Protein AF-A0A968NG09-F1 (afdb_monomer)

Radius of gyration: 22.58 Å; Cα contacts (8 Å, |Δi|>4): 146; chains: 1; bounding box: 69×39×58 Å

Foldseek 3Di:
DDDDDDDDDPPDPDPDDPPVPDPDPCVQPPPPPDPDALVNCLVRPVVLVVVLQVVLQVQLPDDDFDDDPPDGDGCVRDPLQVQCVVCVSVLSSVQSSCCSRPVDWDWDDPDRNHIDTDRPVQKDFDQDPVPGTAWIWGQDPPRDIDIGGDDD

Secondary structure (DSSP, 8-state):
-PPPPP---TTSS-S---GGG-S-GGGTS-SS-----HHHHHHH-HHHHHHHHHHHHHHHHS----EETTEE--TTT-TTTHHHHHHHHHHHHHHHHHHHHHS--EEEE-STT-EEEE-GGGEEEEEETTTEEEEEEEEETTTEEEEEPPP-

pLDDT: mean 78.25, std 16.4, range [39.47, 96.88]

Mean predicted aligned error: 12.58 Å

Structure (mmCIF, N/CA/C/O backbone):
data_AF-A0A968NG09-F1
#
_entry.id   AF-A0A968NG09-F1
#
loop_
_atom_site.group_PDB
_atom_site.id
_atom_site.type_symbol
_atom_site.label_atom_id
_atom_site.label_alt_id
_atom_site.label_comp_id
_atom_site.label_asym_id
_atom_site.label_entity_id
_atom_site.label_seq_id
_atom_site.pdbx_PDB_ins_code
_atom_site.Cartn_x
_atom_site.Cartn_y
_atom_site.Cartn_z
_atom_site.occupancy
_atom_site.B_iso_or_equiv
_atom_site.auth_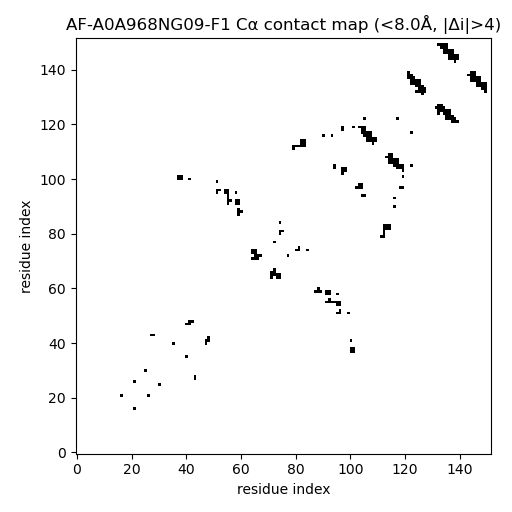seq_id
_atom_site.auth_comp_id
_atom_site.auth_asym_id
_atom_site.auth_atom_id
_atom_site.pdbx_PDB_model_num
ATOM 1 N N . MET A 1 1 ? 46.034 4.017 -37.003 1.00 39.88 1 MET A N 1
ATOM 2 C CA . MET A 1 1 ? 45.439 2.952 -36.165 1.00 39.88 1 MET A CA 1
ATOM 3 C C . MET A 1 1 ? 44.156 3.495 -35.555 1.00 39.88 1 MET A C 1
ATOM 5 O O . MET A 1 1 ? 44.252 4.510 -34.874 1.00 39.88 1 MET A O 1
ATOM 9 N N . PRO A 1 2 ? 42.978 2.912 -35.824 1.00 39.47 2 PRO A N 1
ATOM 10 C CA . PRO A 1 2 ? 41.747 3.334 -35.169 1.00 39.47 2 PRO A CA 1
ATOM 11 C C . PRO A 1 2 ? 41.664 2.701 -33.771 1.00 39.47 2 PRO A C 1
ATOM 13 O O . PRO A 1 2 ? 41.934 1.512 -33.611 1.00 39.47 2 PRO A O 1
ATOM 16 N N . ARG A 1 3 ? 41.346 3.519 -32.759 1.00 40.38 3 ARG A N 1
ATOM 17 C CA . ARG A 1 3 ? 41.091 3.086 -31.376 1.00 40.38 3 ARG A CA 1
ATOM 18 C C . ARG A 1 3 ? 39.841 2.202 -31.337 1.00 40.38 3 ARG A C 1
ATOM 20 O O . ARG A 1 3 ? 38.822 2.557 -31.922 1.00 40.38 3 ARG A O 1
ATOM 27 N N . THR A 1 4 ? 39.934 1.070 -30.650 1.00 46.44 4 THR A N 1
ATOM 28 C CA . THR A 1 4 ? 38.799 0.217 -30.272 1.00 46.44 4 THR A CA 1
ATOM 29 C C . THR A 1 4 ? 37.814 1.004 -29.396 1.00 46.44 4 THR A C 1
ATOM 31 O O . THR A 1 4 ? 38.280 1.783 -28.564 1.00 46.44 4 THR A O 1
ATOM 34 N N . PRO A 1 5 ? 36.487 0.842 -29.558 1.00 51.88 5 PRO A N 1
ATOM 35 C CA . PRO A 1 5 ? 35.514 1.520 -28.707 1.00 51.88 5 PRO A CA 1
ATOM 36 C C . PRO A 1 5 ? 35.556 0.924 -27.296 1.00 51.88 5 PRO A C 1
ATOM 38 O O . PRO A 1 5 ? 35.535 -0.297 -27.131 1.00 51.88 5 PRO A O 1
ATOM 41 N N . ASP A 1 6 ? 35.664 1.797 -26.296 1.00 52.59 6 ASP A N 1
ATOM 42 C CA . ASP A 1 6 ? 35.770 1.428 -24.888 1.00 52.59 6 ASP A CA 1
ATOM 43 C C . ASP A 1 6 ? 34.521 0.667 -24.417 1.00 52.59 6 ASP A C 1
ATOM 45 O O . ASP A 1 6 ? 33.378 1.081 -24.620 1.00 52.59 6 ASP A O 1
ATOM 49 N N . MET A 1 7 ? 34.758 -0.472 -23.768 1.00 45.28 7 MET A N 1
ATOM 50 C CA . MET A 1 7 ? 33.738 -1.294 -23.132 1.00 45.28 7 MET A CA 1
ATOM 51 C C . MET A 1 7 ? 33.271 -0.583 -21.853 1.00 45.28 7 MET A C 1
ATOM 53 O O . MET A 1 7 ? 33.924 -0.651 -20.814 1.00 45.28 7 MET A O 1
ATOM 57 N N . HIS A 1 8 ? 32.163 0.155 -21.940 1.00 52.50 8 HIS A N 1
ATOM 58 C CA . HIS A 1 8 ? 31.565 0.854 -20.803 1.00 52.50 8 HIS A CA 1
ATOM 59 C C . HIS A 1 8 ? 30.994 -0.155 -19.793 1.00 52.50 8 HIS A C 1
ATOM 61 O O . HIS A 1 8 ? 29.975 -0.799 -20.033 1.00 52.50 8 HIS A O 1
ATOM 67 N N . HIS A 1 9 ? 31.659 -0.309 -18.649 1.00 42.06 9 HIS A N 1
ATOM 68 C CA . HIS A 1 9 ? 31.175 -1.131 -17.544 1.00 42.06 9 HIS A CA 1
ATOM 69 C C . HIS A 1 9 ? 29.999 -0.429 -16.833 1.00 42.06 9 HIS A C 1
ATOM 71 O O . HIS A 1 9 ? 30.158 0.656 -16.285 1.00 42.06 9 HIS A O 1
ATOM 77 N N . ILE A 1 10 ? 28.824 -1.070 -16.807 1.00 52.19 10 ILE A N 1
ATOM 78 C CA . ILE A 1 10 ? 27.552 -0.562 -16.231 1.00 52.19 10 ILE A CA 1
ATOM 79 C C . ILE A 1 10 ? 27.571 -0.511 -14.680 1.00 52.19 10 ILE A C 1
ATOM 81 O O . ILE A 1 10 ? 26.627 -0.059 -14.041 1.00 52.19 10 ILE A O 1
ATOM 85 N N . LEU A 1 11 ? 28.663 -0.947 -14.047 1.00 48.62 11 LEU A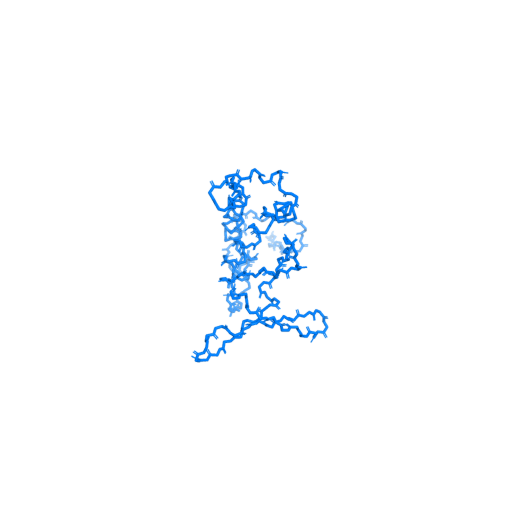 N 1
ATOM 86 C CA . LEU A 1 11 ? 28.816 -1.022 -12.588 1.00 48.62 11 LEU A CA 1
ATOM 87 C C . LEU A 1 11 ? 29.528 0.196 -11.977 1.00 48.62 11 LEU A C 1
ATOM 89 O O . LEU A 1 11 ? 30.041 0.106 -10.864 1.00 48.62 11 LEU A O 1
ATOM 93 N N . ASP A 1 12 ? 29.589 1.321 -12.687 1.00 46.00 12 ASP A N 1
ATOM 94 C CA . ASP A 1 12 ? 30.058 2.572 -12.097 1.00 46.00 12 ASP A CA 1
ATOM 95 C C . ASP A 1 12 ? 28.901 3.229 -11.327 1.00 46.00 12 ASP A C 1
ATOM 97 O O . ASP A 1 12 ? 27.763 3.236 -11.794 1.00 46.00 12 ASP A O 1
ATOM 101 N N . GLY A 1 13 ? 29.157 3.75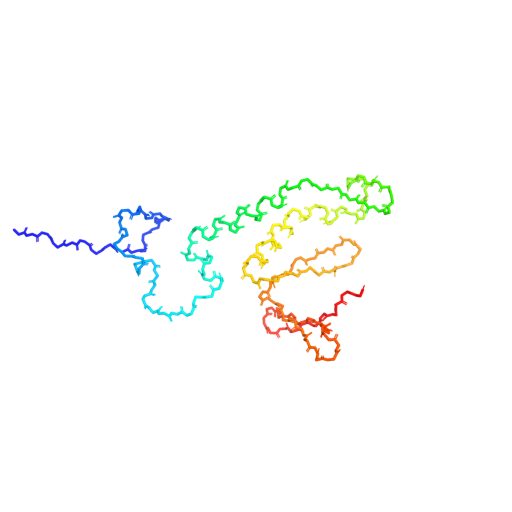8 -10.129 1.00 47.56 13 GLY A N 1
ATOM 102 C CA . GLY A 1 13 ? 28.148 4.230 -9.158 1.00 47.56 13 GLY A CA 1
ATOM 103 C C . GLY A 1 13 ? 27.316 5.452 -9.589 1.00 47.56 13 GLY A C 1
ATOM 104 O O . GLY A 1 13 ? 26.733 6.145 -8.751 1.00 47.56 13 GLY A O 1
ATOM 105 N N . VAL A 1 14 ? 27.264 5.737 -10.886 1.00 47.62 14 VAL A N 1
ATOM 106 C CA . VAL A 1 14 ? 26.527 6.821 -11.520 1.00 47.62 14 VAL A CA 1
ATOM 107 C C . VAL A 1 14 ? 25.079 6.375 -11.737 1.00 47.62 14 VAL A C 1
ATOM 109 O O . VAL A 1 14 ? 24.755 5.628 -12.652 1.00 47.62 14 VAL A O 1
ATOM 112 N N . LYS A 1 15 ? 24.166 6.875 -10.898 1.00 48.53 15 LYS A N 1
ATOM 113 C CA . LYS A 1 15 ? 22.722 6.553 -10.934 1.00 48.53 15 LYS A CA 1
ATOM 114 C C . LYS A 1 15 ? 21.958 7.141 -12.134 1.00 48.53 15 LYS A C 1
ATOM 116 O O . LYS A 1 15 ? 20.728 7.148 -12.124 1.00 48.53 15 LYS A O 1
ATOM 121 N N . SER A 1 16 ? 22.644 7.689 -13.133 1.00 51.59 16 SER A N 1
ATOM 122 C CA . SER A 1 16 ? 22.007 8.366 -14.264 1.00 51.59 16 SER A CA 1
ATOM 123 C C . SER A 1 16 ? 22.803 8.186 -15.553 1.00 51.59 16 SER A C 1
ATOM 125 O O . SER A 1 16 ? 23.918 8.691 -15.663 1.00 51.59 16 SER A O 1
ATOM 127 N N . VAL A 1 17 ? 22.192 7.532 -16.541 1.00 61.88 17 VAL A N 1
ATOM 128 C CA . VAL A 1 17 ? 22.701 7.434 -17.915 1.00 61.88 17 VAL A CA 1
ATOM 129 C C . VAL A 1 17 ? 21.951 8.459 -18.779 1.00 61.88 17 VAL A C 1
ATOM 131 O O . VAL A 1 17 ? 20.716 8.459 -18.770 1.00 61.88 17 VAL A O 1
ATOM 134 N N . PRO A 1 18 ? 22.637 9.370 -19.495 1.00 66.44 18 PRO A N 1
ATOM 135 C CA . PRO A 1 18 ? 21.983 10.292 -20.420 1.00 66.44 18 PRO A CA 1
ATOM 136 C C . PRO A 1 18 ? 21.340 9.526 -21.585 1.00 66.44 18 PRO A C 1
ATOM 138 O O . PRO A 1 18 ? 21.930 8.603 -22.139 1.00 66.44 18 PRO A O 1
ATOM 141 N N . ILE A 1 19 ? 20.135 9.936 -21.994 1.00 63.94 19 ILE A N 1
ATOM 142 C CA . ILE A 1 19 ? 19.315 9.205 -22.979 1.00 63.94 19 ILE A CA 1
ATOM 143 C C . ILE A 1 19 ? 19.994 9.033 -24.347 1.00 63.94 19 ILE A C 1
ATOM 145 O O . ILE A 1 19 ? 19.705 8.084 -25.062 1.00 63.94 19 ILE A O 1
ATOM 149 N N . SER A 1 20 ? 20.931 9.918 -24.697 1.00 69.56 20 SER A N 1
ATOM 150 C CA . SER A 1 20 ? 21.726 9.836 -25.927 1.00 69.56 20 SER A CA 1
ATOM 151 C C . SER A 1 20 ? 22.729 8.678 -25.943 1.00 69.56 20 SER A C 1
ATOM 153 O O . SER A 1 20 ? 23.247 8.350 -27.006 1.00 69.56 20 SER A O 1
ATOM 155 N N . GLN A 1 21 ? 23.026 8.081 -24.786 1.00 67.38 21 GLN A N 1
ATOM 156 C CA . GLN A 1 21 ? 23.916 6.924 -24.658 1.00 67.38 21 GLN A CA 1
ATOM 157 C C . GLN A 1 21 ? 23.170 5.586 -24.716 1.00 67.38 21 GLN A C 1
ATOM 159 O O . GLN A 1 21 ? 23.812 4.543 -24.789 1.00 67.38 21 GLN A O 1
ATOM 164 N N . LEU A 1 22 ? 21.834 5.599 -24.712 1.00 65.25 22 LEU A N 1
ATOM 165 C CA . LEU A 1 22 ? 21.026 4.397 -24.888 1.00 65.25 22 LEU A CA 1
ATOM 166 C C . LEU A 1 22 ? 20.896 4.107 -26.383 1.00 65.25 22 LEU A C 1
ATOM 168 O O . LEU A 1 22 ? 20.215 4.840 -27.100 1.00 65.25 22 LEU A O 1
ATOM 172 N N . GLN A 1 23 ? 21.566 3.056 -26.858 1.00 66.31 23 GLN A N 1
ATOM 173 C CA . GLN A 1 23 ? 21.478 2.652 -28.263 1.00 66.31 23 GLN A CA 1
ATOM 174 C C . GLN A 1 23 ? 20.254 1.773 -28.518 1.00 66.31 23 GLN A C 1
ATOM 176 O O . GLN A 1 23 ? 19.659 1.837 -29.594 1.00 66.31 23 GLN A O 1
ATOM 181 N N . SER A 1 24 ? 19.828 1.000 -27.519 1.00 61.50 24 SER A N 1
ATOM 182 C CA . SER A 1 24 ? 18.604 0.212 -27.570 1.00 61.50 24 SER A CA 1
ATOM 183 C C . SER A 1 24 ? 17.917 0.141 -26.202 1.00 61.50 24 SER A C 1
ATOM 185 O O . SER A 1 24 ? 18.562 0.179 -25.157 1.00 61.50 24 SER A O 1
ATOM 187 N N . TRP A 1 25 ? 16.586 -0.007 -26.181 1.00 58.09 25 TRP A N 1
ATOM 188 C CA . TRP A 1 25 ? 15.853 -0.261 -24.930 1.00 58.09 25 TRP A CA 1
ATOM 189 C C . TRP A 1 25 ? 16.268 -1.589 -24.272 1.00 58.09 25 TRP A C 1
ATOM 191 O O . TRP A 1 25 ? 16.190 -1.714 -23.053 1.00 58.09 25 TRP A O 1
ATOM 201 N N . SER A 1 26 ? 16.776 -2.549 -25.050 1.00 63.06 26 SER A N 1
ATOM 202 C CA . SER A 1 26 ? 17.360 -3.803 -24.554 1.00 63.06 26 SER A CA 1
ATOM 203 C C . SER A 1 26 ? 18.701 -3.638 -23.829 1.00 63.06 26 SER A C 1
ATOM 205 O O . SER A 1 26 ? 19.155 -4.575 -23.184 1.00 63.06 26 SER A O 1
ATOM 207 N N . ASP A 1 27 ? 19.330 -2.461 -23.875 1.00 61.09 27 ASP A N 1
ATOM 208 C CA . ASP A 1 27 ? 20.531 -2.195 -23.069 1.00 61.09 27 ASP A CA 1
ATOM 209 C C . ASP A 1 27 ? 20.166 -1.949 -21.592 1.00 61.09 27 ASP A C 1
ATOM 211 O O . ASP A 1 27 ? 20.990 -2.134 -20.699 1.00 61.09 27 ASP A O 1
ATOM 215 N N . LEU A 1 28 ? 18.913 -1.551 -21.326 1.00 62.16 28 LEU A N 1
ATOM 216 C CA . LEU A 1 28 ? 18.352 -1.366 -19.981 1.00 62.16 28 LEU A CA 1
ATOM 217 C C . LEU A 1 28 ? 17.609 -2.601 -19.465 1.00 62.16 28 LEU A C 1
ATOM 219 O O . LEU A 1 28 ? 17.508 -2.797 -18.255 1.00 62.16 28 LEU A O 1
ATOM 223 N N . PHE A 1 29 ? 17.073 -3.419 -20.369 1.00 60.41 29 PHE A N 1
ATOM 224 C CA . PHE A 1 29 ? 16.274 -4.594 -20.040 1.00 60.41 29 PHE A CA 1
ATOM 225 C C . PHE A 1 29 ? 16.924 -5.821 -20.666 1.00 60.41 29 PHE A C 1
ATOM 227 O O . PHE A 1 29 ? 17.078 -5.867 -21.884 1.00 60.41 29 PHE A O 1
ATOM 234 N N . SER A 1 30 ? 17.300 -6.821 -19.860 1.00 57.38 30 SER A N 1
ATOM 235 C CA . SER A 1 30 ? 17.897 -8.048 -20.394 1.00 57.38 30 SER A CA 1
ATOM 236 C C . SER A 1 30 ? 17.009 -8.637 -21.491 1.00 57.38 30 SER A C 1
ATOM 238 O O . SER A 1 30 ? 15.802 -8.760 -21.310 1.00 57.38 30 SER A O 1
ATOM 240 N N . SER A 1 31 ? 17.615 -9.006 -22.619 1.00 55.69 31 SER A N 1
ATOM 241 C CA . SER A 1 31 ? 16.921 -9.549 -23.799 1.00 55.69 31 SER A CA 1
ATOM 242 C C . SER A 1 31 ? 16.224 -10.900 -23.580 1.00 55.69 31 SER A C 1
ATOM 244 O O . SER A 1 31 ? 15.482 -11.354 -24.451 1.00 55.69 31 SER A O 1
ATOM 246 N N . GLU A 1 32 ? 16.415 -11.535 -22.422 1.00 58.97 32 GLU A N 1
ATOM 247 C CA . GLU A 1 32 ? 15.533 -12.607 -21.977 1.00 58.97 32 GLU A CA 1
ATOM 248 C C . GLU A 1 32 ? 14.159 -12.013 -21.679 1.00 58.97 32 GLU A C 1
ATOM 250 O O . GLU A 1 32 ? 14.006 -11.183 -20.782 1.00 58.97 32 GLU A O 1
ATOM 255 N N . VAL A 1 33 ? 13.159 -12.445 -22.450 1.00 56.06 33 VAL A N 1
ATOM 256 C CA . VAL A 1 33 ? 11.739 -12.175 -22.203 1.00 56.06 33 VAL A CA 1
ATOM 257 C C . VAL A 1 33 ? 11.331 -12.919 -20.932 1.00 56.06 33 VAL A C 1
ATOM 259 O O . VAL A 1 33 ? 10.626 -13.924 -20.958 1.00 56.06 33 VAL A O 1
ATOM 262 N N . ASP A 1 34 ? 11.830 -12.445 -19.800 1.00 60.28 34 ASP A N 1
ATOM 263 C CA . ASP A 1 34 ? 11.322 -12.802 -18.497 1.00 60.28 34 ASP A CA 1
ATOM 264 C C . ASP A 1 34 ? 9.983 -12.073 -18.343 1.00 60.28 34 ASP A C 1
ATOM 266 O O . ASP A 1 34 ? 9.842 -10.899 -18.703 1.00 60.28 34 ASP A O 1
ATOM 270 N N . THR A 1 35 ? 8.955 -12.785 -17.892 1.00 65.50 35 THR A N 1
ATOM 271 C CA . THR A 1 35 ? 7.595 -12.242 -17.819 1.00 65.50 35 THR A CA 1
ATOM 272 C C . THR A 1 35 ? 7.594 -10.919 -17.047 1.00 65.50 35 THR A C 1
ATOM 274 O O . THR A 1 35 ? 8.041 -10.857 -15.899 1.00 65.50 35 THR A O 1
ATOM 277 N N . ILE A 1 36 ? 7.124 -9.837 -17.680 1.00 67.75 36 ILE A N 1
ATOM 278 C CA . ILE A 1 36 ? 7.077 -8.513 -17.049 1.00 67.75 36 ILE A CA 1
ATOM 279 C C . ILE A 1 36 ? 6.013 -8.553 -15.950 1.00 67.75 36 ILE A C 1
ATOM 281 O O . ILE A 1 36 ? 4.816 -8.443 -16.214 1.00 67.75 36 ILE A O 1
ATOM 285 N N . THR A 1 37 ? 6.447 -8.722 -14.703 1.00 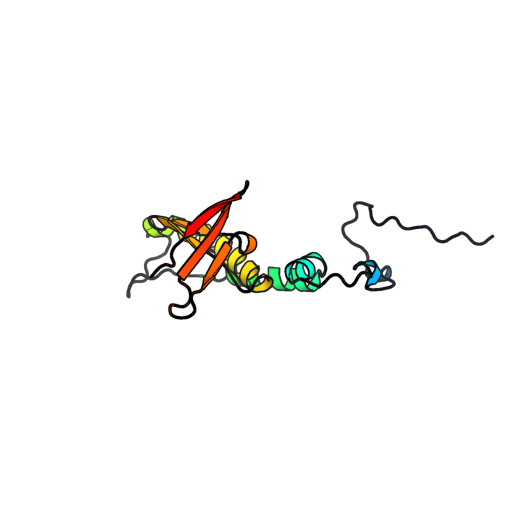79.44 37 THR A N 1
ATOM 286 C CA . THR A 1 37 ? 5.583 -8.562 -13.531 1.00 79.44 37 THR A CA 1
ATOM 287 C C . THR A 1 37 ? 5.371 -7.077 -13.241 1.00 79.44 37 THR A C 1
ATOM 289 O O . THR A 1 37 ? 6.230 -6.242 -13.533 1.00 79.44 37 THR A O 1
ATOM 292 N N . SER A 1 38 ? 4.235 -6.720 -12.635 1.00 80.44 38 SER A N 1
ATOM 293 C CA . SER A 1 38 ? 3.928 -5.323 -12.292 1.00 80.44 38 SER A CA 1
ATOM 294 C C . SER A 1 38 ? 4.985 -4.695 -11.378 1.00 80.44 38 SER A C 1
ATOM 296 O O . SER A 1 38 ? 5.349 -3.535 -11.561 1.00 80.44 38 SER A O 1
ATOM 298 N N . GLN A 1 39 ? 5.535 -5.473 -10.441 1.00 80.69 39 GLN A N 1
ATOM 299 C CA . GLN A 1 39 ? 6.627 -5.034 -9.575 1.00 80.69 39 GLN A CA 1
ATOM 300 C C . GLN A 1 39 ? 7.887 -4.701 -10.384 1.00 80.69 39 GLN A C 1
ATOM 302 O O . GLN A 1 39 ? 8.442 -3.615 -10.231 1.00 80.69 39 GLN A O 1
ATOM 307 N N . ARG A 1 40 ? 8.304 -5.585 -11.298 1.00 78.00 40 ARG A N 1
ATOM 308 C CA . ARG A 1 40 ? 9.471 -5.323 -12.146 1.00 78.00 40 ARG A CA 1
ATOM 309 C C . ARG A 1 40 ? 9.259 -4.153 -13.092 1.00 78.00 40 ARG A C 1
ATOM 311 O O . ARG A 1 40 ? 10.195 -3.403 -13.324 1.00 7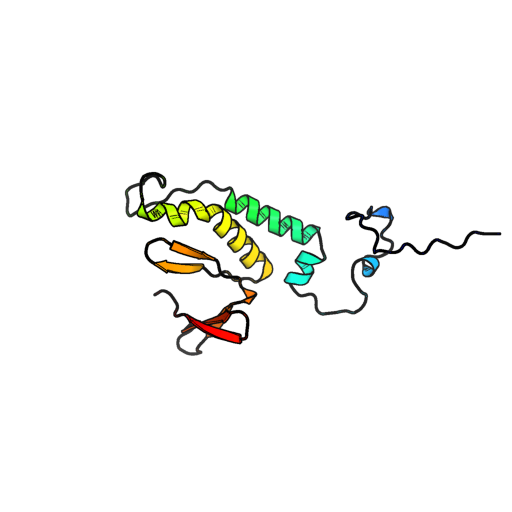8.00 40 ARG A O 1
ATOM 318 N N . ALA A 1 41 ? 8.048 -3.952 -13.604 1.00 79.31 41 ALA A N 1
ATOM 319 C CA . ALA A 1 41 ? 7.746 -2.791 -14.436 1.00 79.31 41 ALA A CA 1
ATOM 320 C C . ALA A 1 41 ? 7.977 -1.472 -13.678 1.00 79.31 41 ALA A C 1
ATOM 322 O O . ALA A 1 41 ? 8.521 -0.523 -14.237 1.00 79.31 41 ALA A O 1
ATOM 323 N N . VAL A 1 42 ? 7.610 -1.422 -12.395 1.00 84.12 42 VAL A N 1
ATOM 324 C CA . VAL A 1 42 ? 7.852 -0.260 -11.526 1.00 84.12 42 VAL A CA 1
ATOM 325 C C . VAL A 1 42 ? 9.336 -0.101 -11.200 1.00 84.12 42 VAL A C 1
ATOM 327 O O . VAL A 1 42 ? 9.828 1.020 -11.185 1.00 84.12 42 VAL A O 1
ATOM 330 N N . GLU A 1 43 ? 10.060 -1.192 -10.952 1.00 80.38 43 GLU A N 1
ATOM 331 C CA . GLU A 1 43 ? 11.498 -1.145 -10.646 1.00 80.38 43 GLU A CA 1
ATOM 332 C C . GLU A 1 43 ? 12.345 -0.757 -11.866 1.00 80.38 43 GLU A C 1
ATOM 334 O O . GLU A 1 43 ? 13.314 -0.010 -11.740 1.00 80.38 43 GLU A O 1
ATOM 339 N N . ALA A 1 44 ? 11.969 -1.242 -13.048 1.00 78.81 44 ALA A N 1
ATOM 340 C CA . ALA A 1 44 ? 12.781 -1.151 -14.251 1.00 78.81 44 ALA A CA 1
ATOM 341 C C . ALA A 1 44 ? 12.435 0.072 -15.120 1.00 78.81 44 ALA A C 1
ATOM 343 O O . ALA A 1 44 ? 13.312 0.600 -15.801 1.00 78.81 44 ALA A O 1
ATOM 344 N N . VAL A 1 45 ? 11.185 0.559 -15.105 1.00 82.94 45 VAL A N 1
ATOM 345 C CA . VAL A 1 45 ? 10.741 1.690 -15.942 1.00 82.94 45 VAL A CA 1
ATOM 346 C C . VAL A 1 45 ? 10.547 2.953 -15.088 1.00 82.94 45 VAL A C 1
ATOM 348 O O . VAL A 1 45 ? 9.517 3.095 -14.417 1.00 82.94 45 VAL A O 1
ATOM 351 N N . PRO A 1 46 ? 11.460 3.946 -15.162 1.00 84.94 46 PRO A N 1
ATOM 352 C CA . PRO A 1 46 ? 11.399 5.145 -14.319 1.00 84.94 46 PRO A CA 1
ATOM 353 C C . PRO A 1 46 ? 10.118 5.965 -14.490 1.00 84.94 46 PRO A C 1
ATOM 355 O O . PRO A 1 46 ? 9.640 6.584 -13.540 1.00 84.94 46 PRO A O 1
ATOM 358 N N . PHE A 1 47 ? 9.541 5.968 -15.696 1.00 85.38 47 PHE A N 1
ATOM 359 C CA . PHE A 1 47 ? 8.285 6.663 -15.970 1.00 85.38 47 PHE A CA 1
ATOM 360 C C . PHE A 1 47 ? 7.125 6.070 -15.160 1.00 85.38 47 PHE A 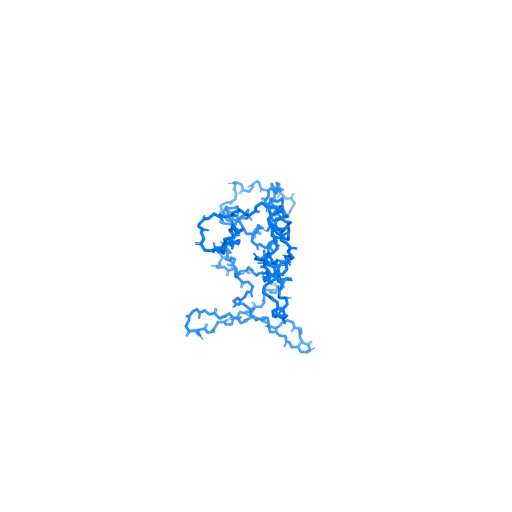C 1
ATOM 362 O O . PHE A 1 47 ? 6.404 6.807 -14.489 1.00 85.38 47 PHE A O 1
ATOM 369 N N . ILE A 1 48 ? 6.999 4.738 -15.145 1.00 85.12 48 ILE A N 1
ATOM 370 C CA . ILE A 1 48 ? 5.972 4.030 -14.371 1.00 85.12 48 ILE A CA 1
ATOM 371 C C . ILE A 1 48 ? 6.190 4.283 -12.877 1.00 85.12 48 ILE A C 1
ATOM 373 O O . ILE A 1 48 ? 5.255 4.694 -12.187 1.00 85.12 48 ILE A O 1
ATOM 377 N N . ALA A 1 49 ? 7.430 4.139 -12.395 1.00 88.75 49 ALA A N 1
ATOM 378 C CA . ALA A 1 49 ? 7.790 4.438 -11.009 1.00 88.75 49 ALA A CA 1
ATOM 379 C C . ALA A 1 49 ? 7.361 5.852 -10.596 1.00 88.75 49 ALA A C 1
ATOM 381 O O . ALA A 1 49 ? 6.742 6.062 -9.548 1.00 88.75 49 ALA A O 1
ATOM 382 N N . ARG A 1 50 ? 7.641 6.840 -11.455 1.00 92.88 50 ARG A N 1
ATOM 383 C CA . ARG A 1 50 ? 7.300 8.236 -11.196 1.00 92.88 50 ARG A CA 1
ATOM 384 C C . ARG A 1 50 ? 5.792 8.458 -11.165 1.00 92.88 50 ARG A C 1
ATOM 386 O O . ARG A 1 50 ? 5.329 9.152 -10.261 1.00 92.88 50 ARG A O 1
ATOM 393 N N . CYS A 1 51 ? 5.034 7.874 -12.092 1.00 95.00 51 CYS A N 1
ATOM 394 C CA . CYS A 1 51 ? 3.573 7.963 -12.113 1.00 95.00 51 CYS A CA 1
ATOM 395 C C . CYS A 1 51 ? 2.946 7.399 -10.831 1.00 95.00 51 CYS A C 1
ATOM 397 O O . CYS A 1 51 ? 2.108 8.065 -10.219 1.00 95.00 51 CYS A O 1
ATOM 399 N N . VAL A 1 52 ? 3.389 6.219 -10.387 1.00 93.62 52 VAL A N 1
ATOM 400 C CA . VAL A 1 52 ? 2.903 5.592 -9.147 1.00 93.62 52 VAL A CA 1
ATOM 401 C C . VAL A 1 52 ? 3.221 6.470 -7.935 1.00 93.62 52 VAL A C 1
ATOM 403 O O . VAL A 1 52 ? 2.337 6.773 -7.133 1.00 93.62 52 VAL A O 1
ATOM 406 N N . HIS A 1 53 ? 4.459 6.957 -7.826 1.00 95.75 53 HIS A N 1
ATOM 407 C CA . HIS A 1 53 ? 4.867 7.809 -6.706 1.00 95.75 53 HIS A CA 1
ATOM 408 C C . HIS A 1 53 ? 4.129 9.151 -6.684 1.00 95.75 53 HIS A C 1
ATOM 410 O O . HIS A 1 53 ? 3.775 9.629 -5.607 1.00 95.75 53 HIS A O 1
ATOM 416 N N . LEU A 1 54 ? 3.883 9.762 -7.848 1.00 96.81 54 LEU A N 1
ATOM 417 C CA . LEU A 1 54 ? 3.127 11.011 -7.946 1.00 96.81 54 LEU A CA 1
ATOM 418 C C . LEU A 1 54 ? 1.681 10.833 -7.482 1.00 96.81 54 LEU A C 1
ATOM 420 O O . LEU A 1 54 ? 1.194 11.666 -6.720 1.00 96.81 54 LEU A O 1
ATOM 424 N N . ARG A 1 55 ? 1.016 9.741 -7.877 1.00 96.81 55 ARG A N 1
ATOM 425 C CA . ARG A 1 55 ? -0.345 9.425 -7.416 1.00 96.81 55 ARG A CA 1
ATOM 426 C C . ARG A 1 55 ? -0.401 9.219 -5.907 1.00 96.81 55 ARG A C 1
ATOM 428 O O . ARG A 1 55 ? -1.201 9.864 -5.233 1.00 96.81 55 ARG A O 1
ATOM 435 N N . ALA A 1 56 ? 0.495 8.395 -5.367 1.00 96.50 56 ALA A N 1
ATOM 436 C CA . ALA A 1 56 ? 0.568 8.142 -3.930 1.00 96.50 56 ALA A CA 1
ATOM 437 C C . ALA A 1 56 ? 0.863 9.424 -3.129 1.00 96.50 56 ALA A C 1
ATOM 439 O O . ALA A 1 56 ? 0.255 9.676 -2.084 1.00 96.50 56 ALA A O 1
ATOM 440 N N . ALA A 1 57 ? 1.757 10.282 -3.632 1.00 96.75 57 ALA A N 1
ATOM 441 C CA . ALA A 1 57 ? 2.056 11.571 -3.015 1.00 96.75 57 ALA A CA 1
ATOM 442 C C . ALA A 1 57 ? 0.851 12.523 -3.059 1.00 96.75 57 ALA A C 1
ATOM 444 O O . ALA A 1 57 ? 0.526 13.127 -2.039 1.00 96.75 57 ALA A O 1
ATOM 445 N N . ALA A 1 58 ? 0.158 12.617 -4.197 1.00 96.88 58 ALA A N 1
ATOM 446 C CA . ALA A 1 58 ? -1.030 13.453 -4.341 1.00 96.88 58 ALA A CA 1
ATOM 447 C C . ALA A 1 58 ? -2.151 13.016 -3.385 1.00 96.88 58 ALA A C 1
ATOM 449 O O . ALA A 1 58 ? -2.689 13.850 -2.660 1.00 96.88 58 ALA A O 1
ATOM 450 N N . LEU A 1 59 ? -2.445 11.713 -3.319 1.00 94.94 59 LEU A N 1
ATOM 451 C CA . LEU A 1 59 ? -3.480 11.167 -2.439 1.00 94.94 59 LEU A CA 1
ATOM 452 C C . LEU A 1 59 ? -3.151 11.402 -0.957 1.00 94.94 59 LEU A C 1
ATOM 454 O O . LEU A 1 59 ? -3.981 11.894 -0.199 1.00 94.94 59 LEU A O 1
ATOM 458 N N . SER A 1 60 ? -1.918 11.112 -0.540 1.00 95.19 60 SER A N 1
ATOM 459 C CA . SER A 1 60 ? -1.493 11.312 0.854 1.00 95.19 60 SER A CA 1
ATOM 460 C C . SER A 1 60 ? -1.398 12.786 1.272 1.00 95.19 60 SER A C 1
ATOM 462 O O . SER A 1 60 ? -1.380 13.088 2.467 1.00 95.19 60 SER A O 1
ATOM 464 N N . ALA A 1 61 ? -1.330 13.711 0.311 1.00 94.31 61 ALA A N 1
ATOM 465 C CA . ALA A 1 61 ? -1.326 15.147 0.558 1.00 94.31 61 ALA A CA 1
ATOM 466 C C . ALA A 1 61 ? -2.718 15.766 0.689 1.00 94.31 61 ALA A C 1
ATOM 468 O O . ALA A 1 61 ? -2.804 16.894 1.181 1.00 94.31 61 ALA A O 1
ATOM 469 N N . MET A 1 62 ? -3.778 15.055 0.297 1.00 92.00 62 MET A N 1
ATOM 470 C CA . MET A 1 62 ? -5.132 15.585 0.387 1.00 92.00 62 MET A CA 1
ATOM 471 C C . MET A 1 62 ? -5.512 15.899 1.844 1.00 92.00 62 MET A C 1
ATOM 473 O O . MET A 1 62 ? -5.242 15.093 2.742 1.00 92.00 62 MET A O 1
ATOM 477 N N . PRO A 1 63 ? -6.128 17.067 2.102 1.00 89.75 63 PRO A N 1
ATOM 478 C CA . PRO A 1 63 ? -6.685 17.364 3.411 1.00 89.75 63 PRO A CA 1
ATOM 479 C C . PRO A 1 63 ? -7.837 16.400 3.711 1.00 89.75 63 PRO A C 1
ATOM 481 O O . PRO A 1 63 ? -8.603 16.034 2.820 1.00 89.75 63 PRO A O 1
ATOM 484 N N . TYR A 1 64 ? -7.965 16.003 4.972 1.00 84.88 64 TYR A N 1
ATOM 485 C CA . TYR A 1 64 ? -9.019 15.110 5.443 1.00 84.88 64 TYR A CA 1
ATOM 486 C C . TYR A 1 64 ? -9.599 15.624 6.763 1.00 84.88 64 TYR A C 1
ATOM 488 O O . TYR A 1 64 ? -8.904 16.267 7.551 1.00 84.88 64 TYR A O 1
ATOM 496 N N . SER A 1 65 ? -10.862 15.297 7.016 1.00 80.75 65 SER A N 1
ATOM 497 C CA . SER A 1 65 ? -11.564 15.537 8.279 1.00 80.75 65 SER A CA 1
ATOM 498 C C . SER A 1 65 ? -12.216 14.239 8.761 1.00 80.75 65 SER A C 1
ATOM 500 O O . SER A 1 65 ? -12.566 13.367 7.963 1.00 80.75 65 SER A O 1
ATOM 502 N N . LEU A 1 66 ? -12.312 14.066 10.083 1.00 77.38 66 LEU A N 1
ATOM 503 C CA . LEU A 1 66 ? -12.884 12.870 10.701 1.00 77.38 66 LEU A CA 1
ATOM 504 C C . LEU A 1 66 ? -14.245 13.193 11.308 1.00 77.38 66 LEU A C 1
ATOM 506 O O . LEU A 1 66 ? -14.358 14.034 12.192 1.00 77.38 66 LEU A O 1
ATOM 510 N N . TYR A 1 67 ? -15.262 12.448 10.892 1.00 75.25 67 TYR A N 1
ATOM 511 C CA . TYR A 1 67 ? -16.624 12.609 11.389 1.00 75.25 67 TYR A CA 1
ATOM 512 C C . TYR A 1 67 ? -17.031 11.415 12.252 1.00 75.25 67 TYR A C 1
ATOM 514 O O . TYR A 1 67 ? -16.685 10.267 11.964 1.00 75.25 67 TYR A O 1
ATOM 522 N N . ARG A 1 68 ? -17.804 11.674 13.312 1.00 72.25 68 ARG A N 1
ATOM 523 C CA . ARG A 1 68 ? -18.504 10.634 14.080 1.00 72.25 68 ARG A CA 1
ATOM 524 C C . ARG A 1 68 ? -19.976 11.016 14.181 1.00 72.25 68 ARG A C 1
ATOM 526 O O . ARG A 1 68 ? -20.332 11.896 14.961 1.00 72.25 68 ARG A O 1
ATOM 533 N N . GLY A 1 69 ? -20.826 10.352 13.401 1.00 76.00 69 GLY A N 1
ATOM 534 C CA . GLY A 1 69 ? -22.216 10.783 13.226 1.00 76.00 69 GLY A CA 1
ATOM 535 C C . GLY A 1 69 ? -22.280 12.141 12.515 1.00 76.00 69 GLY A C 1
ATOM 536 O O . GLY A 1 69 ? -21.486 12.392 11.617 1.00 76.00 69 GLY A O 1
ATOM 537 N N . ASN A 1 70 ? -23.186 13.021 12.949 1.00 70.12 70 ASN A N 1
ATOM 538 C CA . ASN A 1 70 ? -23.380 14.355 12.356 1.00 70.12 70 ASN A CA 1
ATOM 539 C C . ASN A 1 70 ? -22.490 15.467 12.940 1.00 70.12 70 ASN A C 1
ATOM 541 O O . ASN A 1 70 ? -22.595 16.610 12.504 1.00 70.12 70 ASN A O 1
ATOM 545 N N . SER A 1 71 ? -21.647 15.179 13.934 1.00 60.88 71 SER A N 1
ATOM 546 C CA . SER A 1 71 ? -20.733 16.182 14.488 1.00 60.88 71 SER A CA 1
ATOM 547 C C . SER A 1 71 ? -19.358 16.059 13.843 1.00 60.88 71 SER A C 1
ATOM 549 O O . SER A 1 71 ? -18.740 14.990 13.924 1.00 60.88 71 SER A O 1
ATOM 551 N N . ASP A 1 72 ? -18.875 17.160 13.267 1.00 58.94 72 ASP A N 1
ATOM 552 C CA . ASP A 1 72 ? -17.458 17.347 12.969 1.00 58.94 72 ASP A CA 1
ATOM 553 C C . ASP A 1 72 ? -16.709 17.369 14.304 1.00 58.94 72 ASP A C 1
ATOM 555 O O . ASP A 1 72 ? -16.920 18.253 15.139 1.00 58.94 72 ASP A O 1
ATOM 559 N N . ARG A 1 73 ? -15.918 16.333 14.572 1.00 58.22 73 ARG A N 1
ATOM 560 C CA . ARG A 1 73 ? -14.980 16.364 15.687 1.00 58.22 73 ARG A CA 1
ATOM 561 C C . ARG A 1 73 ? -13.628 16.559 15.062 1.00 58.22 73 ARG A C 1
ATOM 563 O O . ARG A 1 73 ? -13.110 15.631 14.446 1.00 58.22 73 ARG A O 1
ATOM 570 N N . ASP A 1 74 ? -13.059 17.741 15.269 1.00 55.75 74 ASP A N 1
ATOM 571 C CA . ASP A 1 74 ? -11.718 18.018 14.794 1.00 55.75 74 ASP A CA 1
ATOM 572 C C . ASP A 1 74 ? -10.786 16.879 15.245 1.00 55.75 74 ASP A C 1
ATOM 574 O O . ASP A 1 74 ? -10.753 16.462 16.411 1.00 55.75 74 ASP A O 1
ATOM 578 N N . SER A 1 75 ? -10.083 16.304 14.273 1.00 54.22 75 SER A N 1
ATOM 579 C CA . SER A 1 75 ? -9.239 15.113 14.422 1.00 54.22 75 SER A CA 1
ATOM 580 C C . SER A 1 75 ? -8.184 15.266 15.530 1.00 54.22 75 SER A C 1
ATOM 582 O O . SER A 1 75 ? -7.727 14.276 16.108 1.00 54.22 75 SER A O 1
ATOM 584 N N . LYS A 1 76 ? -7.843 16.515 15.874 1.00 53.50 76 LYS A N 1
ATOM 585 C CA . LYS A 1 76 ? -6.904 16.907 16.935 1.00 53.50 76 LYS A CA 1
ATOM 586 C C . LYS A 1 76 ? -7.465 16.727 18.356 1.00 53.50 76 LYS A C 1
ATOM 588 O O . LYS A 1 76 ? -6.701 16.402 19.278 1.00 53.50 76 LYS A O 1
ATOM 593 N N . ASP A 1 77 ? -8.784 16.830 18.514 1.00 56.28 77 ASP A N 1
ATOM 594 C CA . ASP A 1 77 ? -9.483 16.857 19.807 1.00 56.28 77 ASP A CA 1
ATOM 595 C C . ASP A 1 77 ? -10.053 15.505 20.244 1.00 56.28 77 ASP A C 1
ATOM 597 O O . ASP A 1 77 ? -10.585 15.378 21.346 1.00 56.28 77 ASP A O 1
ATOM 601 N N . THR A 1 78 ? -9.911 14.454 19.428 1.00 63.72 78 THR A N 1
ATOM 602 C CA . THR A 1 78 ? -10.361 13.104 19.797 1.00 63.72 78 THR A CA 1
ATOM 603 C C . THR A 1 78 ? -9.165 12.194 20.110 1.00 63.72 78 THR A C 1
ATOM 605 O O . THR A 1 78 ? -8.563 11.642 19.186 1.00 63.72 78 THR A O 1
ATOM 608 N N . PRO A 1 79 ? -8.828 11.945 21.396 1.00 65.00 79 PRO A N 1
ATOM 609 C CA . PRO A 1 79 ? -7.682 11.115 21.784 1.00 65.00 79 PRO A CA 1
ATOM 610 C C . PRO A 1 79 ? -7.687 9.715 21.159 1.00 65.00 79 PRO A C 1
ATOM 612 O O . PRO A 1 79 ? -6.634 9.198 20.800 1.00 65.00 79 PRO A O 1
ATOM 615 N N . ALA A 1 80 ? -8.873 9.128 20.970 1.00 68.06 80 ALA A N 1
ATOM 616 C CA . ALA A 1 80 ? -9.042 7.802 20.377 1.00 68.06 80 ALA A CA 1
ATOM 617 C C . ALA A 1 80 ? -8.702 7.736 18.874 1.00 68.06 80 ALA A C 1
ATOM 619 O O . ALA A 1 80 ? -8.407 6.656 18.372 1.00 68.06 80 ALA A O 1
ATOM 620 N N . ALA A 1 81 ? -8.740 8.867 18.159 1.00 70.06 81 ALA A N 1
ATOM 621 C CA . ALA A 1 81 ? -8.432 8.940 16.729 1.00 70.06 81 ALA A CA 1
ATOM 622 C C . ALA A 1 81 ? -6.963 9.305 16.454 1.00 70.06 81 ALA A C 1
ATOM 624 O O . ALA A 1 81 ? -6.467 9.086 15.351 1.00 70.06 81 ALA A O 1
ATOM 625 N N . ARG A 1 82 ? -6.231 9.814 17.454 1.00 74.81 82 ARG A N 1
ATOM 626 C CA . ARG A 1 82 ? -4.825 10.226 17.299 1.00 74.81 82 ARG A C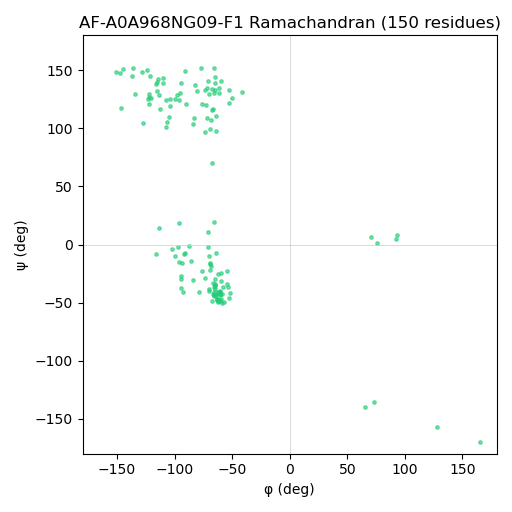A 1
ATOM 627 C C . ARG A 1 82 ? -3.915 9.152 16.683 1.00 74.81 82 ARG A C 1
ATOM 629 O O . ARG A 1 82 ? -3.121 9.532 15.824 1.00 74.81 82 ARG A O 1
ATOM 636 N N . PRO A 1 83 ? -4.011 7.852 17.045 1.00 79.25 83 PRO A N 1
ATOM 637 C CA . PRO A 1 83 ? -3.111 6.837 16.495 1.00 79.25 83 PRO A CA 1
ATOM 638 C C . PRO A 1 83 ? -3.276 6.614 14.989 1.00 79.25 83 PRO A C 1
ATOM 640 O O . PRO A 1 83 ? -2.283 6.374 14.307 1.00 79.25 83 PRO A O 1
ATOM 643 N N . ILE A 1 84 ? -4.509 6.696 14.470 1.00 80.31 84 ILE A N 1
ATOM 644 C CA . ILE A 1 84 ? -4.762 6.559 13.033 1.00 80.31 84 ILE A CA 1
ATOM 645 C C . ILE A 1 84 ? -4.426 7.852 12.292 1.00 80.31 84 ILE A C 1
ATOM 647 O O . ILE A 1 84 ? -3.791 7.791 11.249 1.00 80.31 84 ILE A O 1
ATOM 651 N N . VAL A 1 85 ? -4.763 9.019 12.851 1.00 83.69 85 VAL A N 1
ATOM 652 C CA . VAL A 1 85 ? -4.503 10.334 12.235 1.00 83.69 85 VAL A CA 1
ATOM 653 C C . VAL A 1 85 ? -3.007 10.566 12.022 1.00 83.69 85 VAL A C 1
ATOM 655 O O . VAL A 1 85 ? -2.603 11.016 10.951 1.00 83.69 85 VAL A O 1
ATOM 658 N N . SER A 1 86 ? -2.169 10.214 13.002 1.00 84.94 86 SER A N 1
ATOM 659 C CA . SER A 1 86 ? -0.716 10.399 12.896 1.00 84.94 86 SER A CA 1
ATOM 660 C C . SER A 1 86 ? -0.079 9.553 11.790 1.00 84.94 86 SER A C 1
ATOM 662 O O . SER A 1 86 ? 0.906 9.977 11.192 1.00 84.94 86 SER A O 1
ATOM 664 N N . GLN A 1 87 ? -0.657 8.387 11.487 1.00 88.69 87 GLN A N 1
ATOM 665 C CA . GLN A 1 87 ? -0.161 7.452 10.473 1.00 88.69 87 GLN A CA 1
ATOM 666 C C . GLN A 1 87 ? -0.919 7.551 9.145 1.00 88.69 87 GLN A C 1
ATOM 668 O O . GLN A 1 87 ? -0.476 6.985 8.147 1.00 88.69 87 GLN A O 1
ATOM 673 N N . LEU A 1 88 ? -2.039 8.282 9.096 1.00 89.25 88 LEU A N 1
ATOM 674 C CA . LEU A 1 88 ? -2.965 8.245 7.965 1.00 89.25 88 LEU A CA 1
ATOM 675 C C . LEU A 1 88 ? -2.290 8.652 6.657 1.00 89.25 88 LEU A C 1
ATOM 677 O O . LEU A 1 88 ? -2.470 7.986 5.647 1.00 89.25 88 LEU A O 1
ATOM 681 N N . ARG A 1 89 ? -1.457 9.697 6.681 1.00 92.06 89 ARG A N 1
ATOM 682 C CA . ARG A 1 89 ? -0.696 10.142 5.503 1.00 92.06 89 ARG A CA 1
ATOM 683 C C . ARG A 1 89 ? 0.187 9.025 4.943 1.00 92.06 89 ARG A C 1
ATOM 685 O O . ARG A 1 89 ? 0.151 8.755 3.746 1.00 92.06 89 ARG A O 1
ATOM 692 N N . GLU A 1 90 ? 0.965 8.376 5.804 1.00 93.44 90 GLU A N 1
ATOM 693 C CA . GLU A 1 90 ? 1.838 7.269 5.407 1.00 93.44 90 GLU A CA 1
ATOM 694 C C . GLU A 1 90 ? 1.019 6.075 4.905 1.00 93.44 90 GLU A C 1
ATOM 696 O O . GLU A 1 90 ? 1.351 5.475 3.884 1.00 93.44 90 GLU A O 1
ATOM 701 N N . PHE A 1 91 ? -0.078 5.747 5.585 1.00 94.88 91 PHE A N 1
ATOM 702 C CA . PHE A 1 91 ? -0.924 4.617 5.218 1.00 94.88 91 PHE A CA 1
ATOM 703 C C . PHE A 1 91 ? -1.621 4.846 3.884 1.00 94.88 91 PHE A C 1
ATOM 705 O O . PHE A 1 91 ? -1.630 3.939 3.058 1.00 94.88 91 PHE A O 1
ATOM 712 N N . LEU A 1 92 ? -2.142 6.046 3.633 1.00 95.25 92 LEU A N 1
ATOM 713 C CA . LEU A 1 92 ? -2.724 6.424 2.346 1.00 95.25 92 LEU A CA 1
ATOM 714 C C . LEU A 1 92 ? -1.684 6.340 1.226 1.00 95.25 92 LEU A C 1
ATOM 716 O O . LEU A 1 92 ? -1.966 5.753 0.184 1.00 95.25 92 LEU A O 1
ATOM 720 N N . TRP A 1 93 ? -0.462 6.829 1.464 1.00 96.81 93 TRP A N 1
ATOM 721 C CA . TRP A 1 93 ? 0.630 6.717 0.496 1.00 96.81 93 TRP A CA 1
ATOM 722 C C . TRP A 1 93 ? 0.935 5.251 0.150 1.00 96.81 93 TRP A C 1
ATOM 724 O O . TRP A 1 93 ? 0.946 4.872 -1.021 1.00 96.81 93 TRP A O 1
ATOM 734 N N . ARG A 1 94 ? 1.120 4.396 1.165 1.00 96.12 94 ARG A N 1
ATOM 735 C CA . ARG A 1 94 ? 1.413 2.967 0.961 1.00 96.12 94 ARG A CA 1
ATOM 736 C C . ARG A 1 94 ? 0.247 2.210 0.329 1.00 96.12 94 ARG A C 1
ATOM 738 O O . ARG A 1 94 ? 0.468 1.270 -0.425 1.00 96.12 94 ARG A O 1
ATOM 745 N N . THR A 1 95 ? -0.982 2.607 0.644 1.00 96.69 95 THR A N 1
ATOM 746 C CA . THR A 1 95 ? -2.205 2.010 0.094 1.00 96.69 95 THR A CA 1
ATOM 747 C C . THR A 1 95 ? -2.326 2.301 -1.390 1.00 96.69 95 THR A C 1
ATOM 749 O O . THR A 1 95 ? -2.497 1.364 -2.159 1.00 96.69 95 THR A O 1
ATOM 752 N N . GLU A 1 96 ? -2.155 3.555 -1.810 1.00 96.75 96 GLU A N 1
ATOM 753 C CA . GLU A 1 96 ? -2.193 3.902 -3.235 1.00 96.75 96 GLU A CA 1
ATOM 754 C C . GLU A 1 96 ? -1.076 3.208 -4.014 1.00 96.75 96 GLU A C 1
ATOM 756 O O . GLU A 1 96 ? -1.313 2.689 -5.104 1.00 96.75 96 GLU A O 1
ATOM 761 N N . LEU A 1 97 ? 0.129 3.135 -3.438 1.00 94.75 97 LEU A N 1
ATOM 762 C CA . LEU A 1 97 ? 1.239 2.410 -4.049 1.00 94.75 97 LEU A CA 1
ATOM 763 C C . LEU A 1 97 ? 0.888 0.925 -4.222 1.00 94.75 97 LEU A C 1
ATOM 765 O O . LEU A 1 97 ? 1.011 0.383 -5.316 1.00 94.75 97 LEU A O 1
ATOM 769 N N . ALA A 1 98 ? 0.382 0.274 -3.175 1.00 94.81 98 ALA A N 1
ATOM 770 C CA . ALA A 1 98 ? -0.030 -1.124 -3.230 1.00 94.81 98 ALA A CA 1
ATOM 771 C C . ALA A 1 98 ? -1.165 -1.386 -4.231 1.00 94.81 98 ALA A C 1
ATOM 773 O O . ALA A 1 98 ? -1.103 -2.367 -4.971 1.00 94.81 98 ALA A O 1
ATOM 774 N N . LEU A 1 99 ? -2.161 -0.501 -4.309 1.00 93.94 99 LEU A N 1
ATOM 775 C CA . LEU A 1 99 ? -3.251 -0.608 -5.279 1.00 93.94 99 LEU A CA 1
ATOM 776 C C . LEU A 1 99 ? -2.751 -0.446 -6.718 1.00 93.94 99 LEU A C 1
ATOM 778 O O . LEU A 1 99 ? -3.155 -1.215 -7.584 1.00 93.94 99 LEU A O 1
ATOM 782 N N . CYS A 1 100 ? -1.831 0.488 -6.974 1.00 92.56 100 CYS A N 1
ATOM 783 C CA . CYS A 1 100 ? -1.252 0.670 -8.306 1.00 92.56 100 CYS A CA 1
ATOM 784 C C . CYS A 1 100 ? -0.411 -0.532 -8.763 1.00 92.56 100 CYS A C 1
ATOM 786 O O . CYS A 1 100 ? -0.410 -0.853 -9.948 1.00 92.56 100 CYS A O 1
ATOM 788 N N . VAL A 1 101 ? 0.326 -1.177 -7.850 1.00 90.31 101 VAL A N 1
ATOM 789 C CA . VAL A 1 101 ? 1.284 -2.243 -8.203 1.00 90.31 101 VAL A CA 1
ATOM 790 C C . VAL A 1 101 ? 0.672 -3.641 -8.130 1.00 90.31 101 VAL A C 1
ATOM 792 O O . VAL A 1 101 ? 0.944 -4.481 -8.986 1.00 90.31 101 VAL A O 1
ATOM 795 N N . HIS A 1 102 ? -0.149 -3.912 -7.119 1.00 90.44 102 HIS A N 1
ATOM 796 C CA . HIS A 1 102 ? -0.670 -5.250 -6.827 1.00 90.44 102 HIS A CA 1
ATOM 797 C C . HIS A 1 102 ? -2.193 -5.355 -6.961 1.00 90.44 102 HIS A C 1
ATOM 799 O O . HIS A 1 102 ? -2.725 -6.455 -6.848 1.00 90.44 102 HIS A O 1
ATOM 805 N N . GLY A 1 103 ? -2.907 -4.240 -7.153 1.00 90.62 103 GLY A N 1
ATOM 806 C CA . GLY A 1 103 ? -4.374 -4.224 -7.206 1.00 90.62 103 GLY A CA 1
ATOM 807 C C . GLY A 1 103 ? -5.059 -4.485 -5.860 1.00 90.62 103 GLY A C 1
ATOM 808 O O . GLY A 1 103 ? -6.277 -4.619 -5.812 1.00 90.62 103 GLY A O 1
ATOM 809 N N . GLN A 1 104 ? -4.300 -4.562 -4.763 1.00 92.62 104 GLN A N 1
ATOM 810 C CA . GLN A 1 104 ? -4.807 -4.898 -3.433 1.00 92.62 104 GLN A CA 1
ATOM 811 C C . GLN A 1 104 ? -3.966 -4.237 -2.335 1.00 92.62 104 GLN A C 1
ATOM 813 O O . GLN A 1 104 ? -2.758 -4.059 -2.492 1.00 92.62 104 GLN A O 1
ATOM 818 N N . ALA A 1 105 ? -4.593 -3.900 -1.207 1.00 95.19 105 ALA A N 1
ATOM 819 C CA . ALA A 1 105 ? -3.944 -3.310 -0.038 1.00 95.19 105 ALA A CA 1
ATOM 820 C C . ALA A 1 105 ? -4.646 -3.760 1.252 1.00 95.19 105 ALA A C 1
ATOM 822 O O . ALA A 1 105 ? -5.857 -3.969 1.256 1.00 95.19 105 ALA A O 1
ATOM 823 N N . TYR A 1 106 ? -3.892 -3.892 2.350 1.00 94.56 106 TYR A N 1
ATOM 824 C CA . TYR A 1 106 ? -4.380 -4.535 3.575 1.00 94.56 106 TYR A CA 1
ATOM 825 C C . TYR A 1 106 ? -4.033 -3.745 4.834 1.00 94.56 106 TYR A C 1
ATOM 827 O O . TYR A 1 106 ? -2.877 -3.375 5.057 1.00 94.56 106 TYR A O 1
ATOM 835 N N . TRP A 1 107 ? -5.040 -3.498 5.674 1.00 94.00 107 TRP A N 1
ATOM 836 C CA . TRP A 1 107 ? -4.900 -2.833 6.970 1.00 94.00 107 TRP A CA 1
ATOM 837 C C . TRP A 1 107 ? -5.396 -3.776 8.068 1.00 94.00 107 TRP A C 1
ATOM 839 O O . TRP A 1 107 ? -6.519 -4.266 8.014 1.00 94.00 107 TRP A O 1
ATOM 849 N N . LEU A 1 108 ? -4.559 -4.027 9.072 1.00 91.94 108 LEU A N 1
ATOM 850 C CA . LEU A 1 108 ? -4.866 -4.910 10.195 1.00 91.94 108 LEU A CA 1
ATOM 851 C C . LEU A 1 108 ? -5.198 -4.083 11.445 1.00 91.94 108 LEU A C 1
ATOM 853 O O . LEU A 1 108 ? -4.321 -3.352 11.923 1.00 91.94 108 LEU A O 1
ATOM 857 N N . PRO A 1 109 ? -6.406 -4.201 12.021 1.00 89.62 109 PRO A N 1
ATOM 858 C CA . PRO A 1 109 ? -6.709 -3.588 13.310 1.00 89.62 109 PRO A CA 1
ATOM 859 C C . PRO A 1 109 ? -5.905 -4.267 14.429 1.00 89.62 109 PRO A C 1
ATOM 861 O O . PRO A 1 109 ? -5.844 -5.491 14.515 1.00 89.62 109 PRO A O 1
ATOM 864 N N . GLN A 1 110 ? -5.288 -3.475 15.308 1.00 87.00 110 GLN A N 1
ATOM 865 C CA . GLN A 1 110 ? -4.507 -3.958 16.461 1.00 87.00 110 GLN A CA 1
ATOM 866 C C . GLN A 1 110 ? -5.141 -3.601 17.815 1.00 87.00 110 GLN A C 1
ATOM 868 O O . GLN A 1 110 ? -4.481 -3.674 18.849 1.00 87.00 110 GLN A O 1
ATOM 873 N N . GLY A 1 111 ? -6.405 -3.176 17.819 1.00 78.75 111 GLY A N 1
ATOM 874 C CA . GLY A 1 111 ? -7.116 -2.709 19.008 1.00 78.75 111 GLY A CA 1
ATOM 875 C C . GLY A 1 111 ? -7.759 -1.342 18.789 1.00 78.75 111 GLY A C 1
ATOM 876 O O . GLY A 1 111 ? -8.047 -0.951 17.660 1.00 78.75 111 GLY A O 1
ATOM 877 N N . LYS A 1 112 ? -8.013 -0.604 19.877 1.00 74.12 112 LYS A N 1
ATOM 878 C CA . LYS A 1 112 ? -8.764 0.663 19.850 1.00 74.12 112 LYS A CA 1
ATOM 879 C C . LYS A 1 112 ? -8.039 1.747 19.041 1.00 74.12 112 LYS A C 1
ATOM 881 O O . LYS A 1 112 ? -7.167 2.429 19.566 1.00 74.12 112 LYS A O 1
ATOM 886 N N . GLY A 1 113 ? -8.438 1.915 17.781 1.00 72.50 113 GLY A N 1
ATOM 887 C CA . GLY A 1 113 ? -7.969 2.992 16.901 1.00 72.50 113 GLY A CA 1
ATOM 888 C C . GLY A 1 113 ? -6.559 2.801 16.334 1.00 72.50 113 GLY A C 1
ATOM 889 O O . GLY A 1 113 ? -6.095 3.662 15.590 1.00 72.50 113 GLY A O 1
ATOM 890 N N . THR A 1 114 ? -5.891 1.687 16.647 1.00 83.94 114 THR A N 1
ATOM 891 C CA . THR A 1 114 ? -4.555 1.368 16.133 1.00 83.94 114 THR A CA 1
ATOM 892 C C . THR A 1 114 ? -4.671 0.421 14.956 1.00 83.94 114 THR A C 1
ATOM 894 O O . THR A 1 114 ? -5.280 -0.645 15.055 1.00 83.94 114 THR A O 1
ATOM 897 N N . TRP A 1 115 ? -4.024 0.792 13.862 1.00 89.44 115 TRP A N 1
ATOM 898 C CA . TRP A 1 115 ? -4.007 0.035 12.623 1.00 89.44 115 TRP A CA 1
AT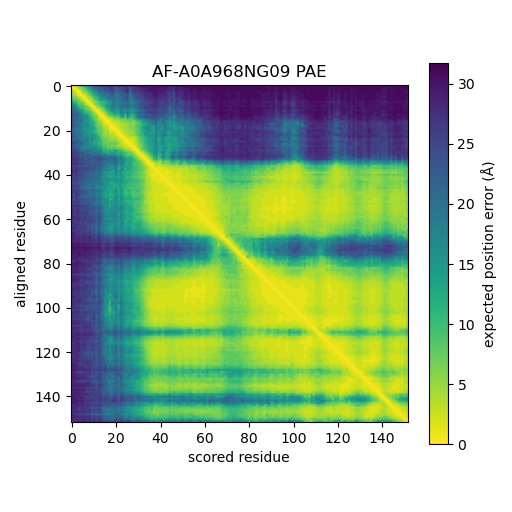OM 899 C C . TRP A 1 115 ? -2.566 -0.252 12.231 1.00 89.44 115 TRP A C 1
ATOM 901 O O . TRP A 1 115 ? -1.663 0.522 12.538 1.00 89.44 115 TRP A O 1
ATOM 911 N N . ARG A 1 116 ? -2.352 -1.371 11.547 1.00 91.50 116 ARG A N 1
ATOM 912 C CA . ARG A 1 116 ? -1.066 -1.735 10.966 1.00 91.50 116 ARG A CA 1
ATOM 913 C C . ARG A 1 116 ? -1.239 -1.953 9.478 1.00 91.50 116 ARG A C 1
ATOM 915 O O . ARG A 1 116 ? -2.030 -2.795 9.063 1.00 91.50 116 ARG A O 1
ATOM 922 N N . TRP A 1 117 ? -0.453 -1.242 8.688 1.00 94.19 117 TRP A N 1
ATOM 923 C CA . TRP A 1 117 ? -0.366 -1.503 7.262 1.00 94.19 117 TRP A CA 1
ATOM 924 C C . TRP A 1 117 ? 0.391 -2.813 6.998 1.00 94.19 117 TRP A C 1
ATOM 926 O O . TRP A 1 117 ? 1.439 -3.061 7.605 1.00 94.19 117 TRP A O 1
ATOM 936 N N . LEU A 1 118 ? -0.134 -3.653 6.106 1.00 93.81 118 LEU A N 1
ATOM 937 C CA . LEU A 1 118 ? 0.464 -4.930 5.722 1.00 93.81 118 LEU A CA 1
ATOM 938 C C . LEU A 1 118 ? 0.855 -4.922 4.242 1.00 93.81 118 LEU A C 1
ATOM 940 O O . LEU A 1 118 ? 0.092 -4.471 3.390 1.00 93.81 118 LEU A O 1
ATOM 944 N N . ALA A 1 119 ? 2.036 -5.467 3.943 1.00 91.31 119 ALA A N 1
ATOM 945 C CA . ALA A 1 119 ? 2.511 -5.596 2.572 1.00 91.31 119 ALA A CA 1
ATOM 946 C C . ALA A 1 119 ? 1.627 -6.581 1.787 1.00 91.31 119 ALA A C 1
ATOM 948 O O . ALA A 1 119 ? 1.430 -7.703 2.270 1.00 91.31 119 ALA A O 1
ATOM 949 N N . PRO A 1 120 ? 1.150 -6.221 0.579 1.00 92.31 120 PRO A N 1
ATOM 950 C CA . PRO A 1 120 ? 0.342 -7.105 -0.263 1.00 92.31 120 PRO A CA 1
ATOM 951 C C . PRO A 1 120 ? 0.991 -8.459 -0.530 1.00 92.31 120 PRO A C 1
ATOM 953 O O . PRO A 1 120 ? 0.313 -9.474 -0.533 1.00 92.31 120 PRO A O 1
ATOM 956 N N . THR A 1 121 ? 2.313 -8.481 -0.688 1.00 90.62 121 THR A N 1
ATOM 957 C CA . THR A 1 121 ? 3.098 -9.697 -0.934 1.00 90.62 121 THR A CA 1
ATOM 958 C C . THR A 1 121 ? 3.165 -10.637 0.269 1.00 90.62 121 THR A C 1
ATOM 960 O O . THR A 1 121 ? 3.517 -11.800 0.118 1.00 90.62 121 THR A O 1
ATOM 963 N N . SER A 1 122 ? 2.830 -10.155 1.470 1.00 91.75 122 SER A N 1
ATOM 964 C CA . SER A 1 122 ? 2.813 -10.974 2.685 1.00 91.75 122 SER A CA 1
ATOM 965 C C . SER A 1 122 ? 1.459 -11.622 2.967 1.00 91.75 122 SER A C 1
ATOM 967 O O . SER A 1 122 ? 1.380 -12.417 3.902 1.00 91.75 122 SER A O 1
ATOM 969 N N . ILE A 1 123 ? 0.414 -11.270 2.206 1.00 94.12 123 ILE A N 1
ATOM 970 C CA . ILE A 1 123 ? -0.973 -11.674 2.448 1.00 94.12 123 ILE A CA 1
ATOM 971 C C . ILE A 1 123 ? -1.534 -12.422 1.242 1.00 94.12 123 ILE A C 1
ATOM 973 O O . ILE A 1 123 ? -1.522 -11.915 0.124 1.00 94.12 123 ILE A O 1
ATOM 977 N N . THR A 1 124 ? -2.118 -13.584 1.508 1.00 93.06 124 THR A N 1
ATOM 978 C CA . THR A 1 124 ? -2.874 -14.373 0.538 1.00 93.06 124 THR A CA 1
ATOM 979 C C . THR A 1 124 ? -4.349 -14.374 0.947 1.00 93.06 124 THR A C 1
ATOM 981 O O . THR A 1 124 ? -4.676 -14.865 2.032 1.00 93.06 124 THR A O 1
ATOM 984 N N . PRO A 1 125 ? -5.263 -13.816 0.134 1.00 92.50 125 PRO A N 1
ATOM 985 C CA . PRO A 1 125 ? -6.691 -13.882 0.415 1.00 92.50 125 PRO A CA 1
ATOM 986 C C . PRO A 1 125 ? -7.217 -15.304 0.198 1.00 92.50 125 PRO A C 1
ATOM 988 O O . PRO A 1 125 ? -6.838 -15.988 -0.754 1.00 92.50 125 PRO A O 1
ATOM 991 N N . ARG A 1 126 ? -8.116 -15.743 1.078 1.00 92.25 126 ARG A N 1
ATOM 992 C CA . ARG A 1 126 ? -8.794 -17.034 0.991 1.00 92.25 126 ARG A CA 1
ATOM 993 C C . ARG A 1 126 ? -10.216 -16.848 0.510 1.00 92.25 126 ARG A C 1
ATOM 995 O O . ARG A 1 126 ? -11.001 -16.140 1.139 1.00 92.25 126 ARG A O 1
ATOM 1002 N N . TRP A 1 127 ? -10.542 -17.554 -0.560 1.00 91.12 127 TRP A N 1
ATOM 1003 C CA . TRP A 1 127 ? -11.846 -17.508 -1.199 1.00 91.12 127 TRP A CA 1
ATOM 1004 C C . TRP A 1 127 ? -12.536 -18.861 -1.079 1.00 91.12 127 TRP A C 1
ATOM 1006 O O . TRP A 1 127 ? -11.902 -19.905 -1.231 1.00 91.12 127 TRP A O 1
ATOM 1016 N N . ASP A 1 128 ? -13.832 -18.821 -0.816 1.00 91.25 128 ASP A N 1
ATOM 1017 C CA . ASP A 1 128 ? -14.751 -19.940 -0.914 1.00 91.25 128 ASP A CA 1
ATOM 1018 C C . ASP A 1 128 ? -15.763 -19.665 -2.026 1.00 91.25 128 ASP A C 1
ATOM 1020 O O . ASP A 1 128 ? -16.210 -18.533 -2.215 1.00 91.25 128 ASP A O 1
ATOM 1024 N N . VAL A 1 129 ? -16.138 -20.709 -2.762 1.00 90.62 129 VAL A N 1
ATOM 1025 C CA . VAL A 1 129 ? -17.029 -20.586 -3.925 1.00 90.62 129 VAL A CA 1
ATOM 1026 C C . VAL A 1 129 ? -18.425 -20.110 -3.517 1.00 90.62 129 VAL A C 1
ATOM 1028 O O . VAL A 1 129 ? -19.061 -19.375 -4.268 1.00 90.62 129 VAL A O 1
ATOM 1031 N N . TYR A 1 130 ? -18.898 -20.503 -2.333 1.00 90.81 130 TYR A N 1
ATOM 1032 C CA . TYR A 1 130 ? -20.248 -20.190 -1.869 1.00 90.81 130 TYR A CA 1
ATOM 1033 C C . TYR A 1 130 ? -20.287 -18.933 -0.998 1.00 90.81 130 TYR A C 1
ATOM 1035 O O . TYR A 1 130 ? -21.228 -18.150 -1.095 1.00 90.81 130 TYR A O 1
ATOM 1043 N N . ASN A 1 131 ? -19.266 -18.731 -0.163 1.00 84.56 131 ASN A N 1
ATOM 1044 C CA . ASN A 1 131 ? -19.240 -17.665 0.841 1.00 84.56 131 ASN A CA 1
ATOM 1045 C C . ASN A 1 131 ? -18.375 -16.453 0.445 1.00 84.56 131 ASN A C 1
ATOM 1047 O O . ASN A 1 131 ? -18.344 -15.461 1.170 1.00 84.56 131 ASN A O 1
ATOM 1051 N N . GLY A 1 132 ? -17.677 -16.502 -0.693 1.00 89.56 132 GLY A N 1
ATOM 1052 C CA . GLY A 1 132 ? -16.804 -15.420 -1.141 1.00 89.56 132 GLY A CA 1
ATOM 1053 C C . GLY A 1 132 ? -15.512 -15.338 -0.324 1.00 89.56 132 GLY A C 1
ATOM 1054 O O . GLY A 1 132 ? -14.852 -16.345 -0.085 1.00 89.56 132 GLY A O 1
ATOM 1055 N N . LEU A 1 133 ? -15.094 -14.134 0.070 1.00 89.56 133 LEU A N 1
ATOM 1056 C CA . LEU A 1 133 ? -13.868 -13.931 0.849 1.00 89.56 133 LEU A CA 1
ATOM 1057 C C . LEU A 1 133 ? -14.062 -14.428 2.292 1.00 89.56 133 LEU A C 1
ATOM 1059 O O . LEU A 1 133 ? -14.745 -13.785 3.085 1.00 89.56 133 LEU A O 1
ATOM 1063 N N . ILE A 1 134 ? -13.415 -15.538 2.647 1.00 93.06 134 ILE A N 1
ATOM 1064 C CA . ILE A 1 134 ? -13.541 -16.173 3.971 1.00 93.06 134 ILE A CA 1
ATOM 1065 C C . ILE A 1 134 ? -12.428 -15.783 4.948 1.00 93.06 134 ILE A C 1
ATOM 1067 O O . ILE A 1 134 ? -12.534 -16.048 6.141 1.00 93.06 134 ILE A O 1
ATOM 1071 N N . GLY A 1 135 ? -11.335 -15.190 4.468 1.00 92.94 135 GLY A N 1
ATOM 1072 C CA . GLY A 1 135 ? -10.223 -14.798 5.329 1.00 92.94 135 GLY A CA 1
ATOM 1073 C C . GLY A 1 135 ? -8.945 -14.474 4.584 1.00 92.94 135 GLY A C 1
ATOM 1074 O O . GLY A 1 135 ? -8.914 -14.367 3.362 1.00 92.94 135 GLY A O 1
ATOM 1075 N N . PHE A 1 136 ? -7.875 -14.326 5.352 1.00 94.69 136 PHE A N 1
ATOM 1076 C CA . PHE A 1 136 ? -6.545 -13.999 4.861 1.00 94.69 136 PHE A CA 1
ATOM 1077 C C . PHE A 1 136 ? -5.504 -14.856 5.567 1.00 94.69 136 PHE A C 1
ATOM 1079 O O . PHE A 1 136 ? -5.622 -15.137 6.758 1.00 94.69 136 PHE A O 1
ATOM 1086 N N . GLU A 1 137 ? -4.456 -15.236 4.853 1.00 94.38 137 GLU A N 1
ATOM 1087 C CA . GLU A 1 137 ? -3.280 -15.889 5.416 1.00 94.38 137 GLU A CA 1
ATOM 1088 C C . GLU A 1 137 ? -2.072 -14.986 5.243 1.00 94.38 137 GLU A C 1
ATOM 1090 O O . GLU A 1 137 ? -1.833 -14.440 4.168 1.00 94.38 137 GLU A O 1
ATOM 1095 N N . ARG A 1 138 ? -1.311 -14.808 6.319 1.00 92.25 138 ARG A N 1
ATOM 1096 C CA . ARG A 1 138 ? -0.094 -14.012 6.327 1.00 92.25 138 ARG A CA 1
ATOM 1097 C C . ARG A 1 138 ? 1.113 -14.887 6.554 1.00 92.25 138 ARG A C 1
ATOM 1099 O O . ARG A 1 138 ? 1.181 -15.584 7.564 1.00 92.25 138 ARG A O 1
ATOM 1106 N N . THR A 1 139 ? 2.103 -14.739 5.687 1.00 89.81 139 THR A N 1
ATOM 1107 C CA . THR A 1 139 ? 3.419 -15.341 5.896 1.00 89.81 139 THR A CA 1
ATOM 1108 C C . THR A 1 139 ? 4.304 -14.362 6.664 1.00 89.81 139 THR A C 1
ATOM 1110 O O . THR A 1 139 ? 4.531 -13.229 6.235 1.00 89.81 139 THR A O 1
ATOM 1113 N N . ILE A 1 140 ? 4.784 -14.781 7.832 1.00 84.94 140 ILE A N 1
ATOM 1114 C CA . ILE A 1 140 ? 5.707 -14.037 8.691 1.00 84.94 140 ILE A CA 1
ATOM 1115 C C . ILE A 1 140 ? 7.064 -14.753 8.639 1.00 84.94 140 ILE A C 1
ATOM 1117 O O . ILE A 1 140 ? 7.117 -15.983 8.604 1.00 84.94 140 ILE A O 1
ATOM 1121 N N . GLY A 1 141 ? 8.154 -13.980 8.568 1.00 72.12 141 GLY A N 1
ATOM 1122 C CA . GLY A 1 141 ? 9.516 -14.468 8.312 1.00 72.12 141 GLY A CA 1
ATOM 1123 C C . GLY A 1 141 ? 9.871 -15.766 9.050 1.00 72.12 141 GLY A C 1
ATOM 1124 O O . GLY A 1 141 ? 9.622 -15.889 10.246 1.00 72.12 141 GLY A O 1
ATOM 1125 N N . GLY A 1 142 ? 10.433 -16.729 8.312 1.00 70.06 142 GLY A N 1
ATOM 1126 C CA . GLY A 1 142 ? 10.727 -18.083 8.802 1.00 70.06 142 GLY A CA 1
ATOM 1127 C C . GLY A 1 142 ? 9.620 -19.120 8.560 1.00 70.06 142 GLY A C 1
ATOM 1128 O O . GLY A 1 142 ? 9.763 -20.253 9.002 1.00 70.06 142 GLY A O 1
ATOM 1129 N N . GLY A 1 143 ? 8.535 -18.760 7.859 1.00 72.75 143 GLY A N 1
ATOM 1130 C CA . GLY A 1 143 ? 7.454 -19.686 7.485 1.00 72.75 143 GLY A CA 1
ATOM 1131 C C . GLY A 1 143 ? 6.285 -19.738 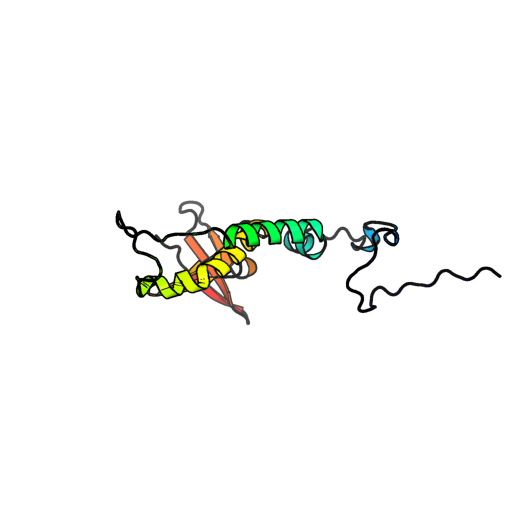8.473 1.00 72.75 143 GLY A C 1
ATOM 1132 O O . GLY A 1 143 ? 5.396 -20.572 8.327 1.00 72.75 143 GLY A O 1
ATOM 1133 N N . GLY A 1 144 ? 6.253 -18.844 9.465 1.00 81.44 144 GLY A N 1
ATOM 1134 C CA . GLY A 1 144 ? 5.117 -18.731 10.375 1.00 81.44 144 GLY A CA 1
ATOM 1135 C C . GLY A 1 144 ? 3.882 -18.229 9.629 1.00 81.44 144 GLY A C 1
ATOM 1136 O O . GLY A 1 144 ? 3.883 -17.107 9.123 1.00 81.44 144 GLY A O 1
ATOM 1137 N N . MET A 1 145 ? 2.831 -19.043 9.566 1.00 85.62 145 MET A N 1
ATOM 1138 C CA . MET A 1 145 ? 1.550 -18.661 8.972 1.00 85.62 145 MET A CA 1
ATOM 1139 C C . MET A 1 145 ? 0.586 -18.173 10.052 1.00 85.62 145 MET A C 1
ATOM 1141 O O . MET A 1 145 ? 0.389 -18.832 11.071 1.00 85.62 145 MET A O 1
ATOM 1145 N N . VAL A 1 146 ? -0.029 -17.014 9.823 1.00 90.12 146 VAL A N 1
ATOM 1146 C CA . VAL A 1 146 ? -1.082 -16.463 10.685 1.00 90.12 146 VAL A CA 1
ATOM 1147 C C . VAL A 1 146 ? -2.330 -16.239 9.847 1.00 90.12 146 VAL A C 1
ATOM 1149 O O . VAL A 1 146 ? -2.266 -15.570 8.820 1.00 90.12 146 VAL A O 1
ATOM 1152 N N . SER A 1 147 ? -3.465 -16.779 10.288 1.00 91.19 147 SER A N 1
ATOM 1153 C CA . SER A 1 147 ? -4.754 -16.566 9.630 1.00 91.19 147 SER A CA 1
ATOM 1154 C C . SER A 1 147 ? -5.512 -15.402 10.272 1.00 91.19 147 SER A C 1
ATOM 1156 O O . SER A 1 147 ? -5.522 -15.252 11.495 1.00 91.19 147 SER A O 1
ATOM 1158 N N . TYR A 1 148 ? -6.151 -14.583 9.440 1.00 91.75 148 TYR A N 1
ATOM 1159 C CA . TYR A 1 148 ? -7.025 -13.486 9.835 1.00 91.75 148 TYR A CA 1
ATOM 1160 C C . TYR A 1 148 ? -8.419 -13.679 9.241 1.00 91.75 148 TYR A C 1
ATOM 1162 O O . TYR A 1 148 ? -8.571 -14.139 8.110 1.00 91.75 148 TYR A O 1
ATOM 1170 N N . GLN A 1 149 ? -9.429 -13.276 10.002 1.00 90.00 149 GLN A N 1
ATOM 1171 C CA . GLN A 1 149 ? -10.813 -13.203 9.543 1.00 90.00 149 GLN A CA 1
ATOM 1172 C C . GLN A 1 149 ? -11.094 -11.810 8.959 1.00 90.00 149 GLN A C 1
ATOM 1174 O O . GLN A 1 149 ? -10.471 -10.836 9.404 1.00 90.00 149 GLN A O 1
ATOM 1179 N N . PRO A 1 150 ? -11.995 -11.689 7.970 1.00 86.38 150 PRO A N 1
ATOM 1180 C CA . PRO A 1 150 ? -12.428 -10.387 7.490 1.00 86.38 150 PRO A CA 1
ATOM 1181 C C . PRO A 1 150 ? -13.193 -9.647 8.598 1.00 86.38 150 PRO A C 1
ATOM 1183 O O . PRO A 1 150 ? -13.779 -10.257 9.493 1.00 86.38 150 PRO A O 1
ATOM 1186 N N . ILE A 1 151 ? -13.155 -8.315 8.561 1.00 82.38 151 ILE A N 1
ATOM 1187 C CA . ILE A 1 151 ? -13.986 -7.490 9.442 1.00 82.38 151 ILE A CA 1
ATOM 1188 C C . ILE A 1 151 ? -15.406 -7.532 8.869 1.00 82.38 151 ILE A C 1
ATOM 1190 O O . ILE A 1 151 ? -15.587 -7.165 7.709 1.00 82.38 151 ILE A O 1
ATOM 1194 N N . ASN A 1 152 ? -16.365 -7.997 9.673 1.00 60.53 152 ASN A N 1
ATOM 1195 C CA . ASN A 1 152 ? -17.797 -7.942 9.357 1.00 60.53 152 ASN A CA 1
ATOM 1196 C C . ASN A 1 152 ? -18.352 -6.522 9.478 1.00 60.53 152 ASN A C 1
ATOM 1198 O O . ASN A 1 152 ? -17.926 -5.805 10.416 1.00 60.53 152 ASN A O 1
#

Sequence (152 aa):
MPRTPDMHHILDGVKSVPISQLQSWSDLFSSEVDTITSQRAVEAVPFIARCVHLRAAALSAMPYSLYRGNSDRDSKDTPAARPIVSQLREFLWRTELALCVHGQAYWLPQGKGTWRWLAPTSITPRWDVYNGLIGFERTIGGGGMVSYQPIN

Nearest PDB structures (foldseek):
  7nuc-assembly1_A  TM=4.879E-01  e=4.852E-01  Neisseria gonorrhoeae
  8i4m-assembly1_T  TM=5.233E-01  e=1.319E+00  Prochlorococcus phage P-SCSP1u
  6umm-assembly1_H  TM=3.796E-01  e=8.081E+00  Mycolicibacterium smegmatis MC2 155

Solvent-accessible surface area (backbone atoms only — not comparable to full-atom values): 9550 Å² total; per-residue (Å²): 134,85,81,80,82,80,83,80,69,87,84,54,96,66,95,70,79,62,75,90,74,58,88,47,76,57,79,82,38,72,84,66,88,65,82,84,44,57,64,53,45,38,74,72,34,67,66,55,35,48,53,48,51,52,52,14,51,53,61,32,64,54,88,84,84,48,69,64,84,94,45,81,45,61,59,88,79,37,80,65,44,40,63,37,60,76,43,40,44,60,48,43,24,54,36,43,40,28,37,74,52,68,70,40,66,48,76,44,77,76,59,91,47,35,69,41,83,47,62,52,90,40,49,47,80,38,74,41,97,88,74,39,78,68,25,35,38,32,63,40,94,91,74,48,74,47,80,44,73,69,88,130